Protein AF-A0A2M9KHY3-F1 (afdb_monomer)

pLDDT: mean 78.25, std 17.34, range [38.72, 96.0]

Foldseek 3Di:
DDDPPPDDDDDDFDWDFDPDADPVRATWTAGPVRQWIWGADPQQDTFTDHPDPDDDGDPDDGDDDDD

Radius of gyration: 13.43 Å; Cα contacts (8 Å, |Δi|>4): 87; chains: 1; bounding box: 31×22×44 Å

Structure (mmCIF, N/CA/C/O backbone):
data_AF-A0A2M9KHY3-F1
#
_entry.id   AF-A0A2M9KHY3-F1
#
loop_
_atom_site.group_PDB
_atom_site.id
_atom_site.type_symbol
_atom_site.label_atom_id
_atom_site.label_alt_id
_atom_site.label_comp_id
_atom_site.label_asym_id
_atom_site.label_entity_id
_atom_site.label_seq_id
_atom_site.pdbx_PDB_ins_code
_atom_site.Cartn_x
_atom_site.Cartn_y
_atom_site.Cartn_z
_atom_site.occupancy
_atom_site.B_iso_or_equiv
_atom_site.auth_seq_id
_atom_site.auth_comp_id
_atom_site.auth_asym_id
_atom_site.auth_atom_id
_atom_site.pdbx_PDB_model_num
ATOM 1 N N . MET A 1 1 ? 2.943 13.889 -32.936 1.00 38.72 1 MET A N 1
ATOM 2 C CA . MET A 1 1 ? 2.286 12.648 -32.477 1.00 38.72 1 MET A CA 1
ATOM 3 C C . MET A 1 1 ? 1.742 12.943 -31.091 1.00 38.72 1 MET A C 1
ATOM 5 O O . MET A 1 1 ? 2.539 13.168 -30.193 1.00 38.72 1 MET A O 1
ATOM 9 N N . ALA A 1 2 ? 0.427 13.103 -30.952 1.00 44.66 2 ALA A N 1
ATOM 10 C CA . ALA A 1 2 ? -0.211 13.296 -29.654 1.00 44.66 2 ALA A CA 1
ATOM 11 C C . ALA A 1 2 ? -0.684 11.922 -29.176 1.00 44.66 2 ALA A C 1
ATOM 13 O O . ALA A 1 2 ? -1.457 11.270 -29.875 1.00 44.66 2 ALA A O 1
ATOM 14 N N . PHE A 1 3 ? -0.180 11.463 -28.033 1.00 51.00 3 PHE A N 1
ATOM 15 C CA . PHE A 1 3 ? -0.799 10.352 -27.320 1.00 51.00 3 PHE A CA 1
ATOM 16 C C . PHE A 1 3 ? -2.122 10.896 -26.769 1.00 51.00 3 PHE A C 1
ATOM 18 O O . PHE A 1 3 ? -2.076 11.925 -26.088 1.00 51.00 3 PHE A O 1
ATOM 25 N N . PRO A 1 4 ? -3.290 10.314 -27.093 1.00 49.97 4 PRO A N 1
ATOM 26 C CA . PRO A 1 4 ? -4.536 10.750 -26.486 1.00 49.97 4 PRO A CA 1
ATOM 27 C C . PRO A 1 4 ? -4.453 10.390 -25.001 1.00 49.97 4 PRO A C 1
ATOM 29 O O . PRO A 1 4 ? -4.674 9.245 -24.617 1.00 49.97 4 PRO A O 1
ATOM 32 N N . GLY A 1 5 ? -4.041 11.357 -24.178 1.00 50.75 5 GLY A N 1
ATOM 33 C CA . GLY A 1 5 ? -4.181 11.280 -22.733 1.00 50.75 5 GLY A CA 1
ATOM 34 C C . GLY A 1 5 ? -5.664 11.117 -22.458 1.00 50.75 5 GLY A C 1
ATOM 35 O O . GLY A 1 5 ? -6.434 12.044 -22.714 1.00 50.75 5 GLY A O 1
ATOM 36 N N . GLY A 1 6 ? -6.048 9.900 -22.069 1.00 49.47 6 GLY A N 1
ATOM 37 C CA . GLY A 1 6 ? -7.426 9.533 -21.788 1.00 49.47 6 GLY A CA 1
ATOM 38 C C . GLY A 1 6 ? -8.051 10.509 -20.799 1.00 49.47 6 GLY A C 1
ATOM 39 O O . GLY A 1 6 ? -7.364 11.065 -19.943 1.00 49.47 6 GLY A O 1
ATOM 40 N N . GLU A 1 7 ? -9.348 10.740 -20.978 1.00 50.12 7 GLU A N 1
ATOM 41 C CA . GLU A 1 7 ? -10.198 11.547 -20.106 1.00 50.12 7 GLU A CA 1
ATOM 42 C C . GLU A 1 7 ? -9.816 11.370 -18.630 1.00 50.12 7 GLU A C 1
ATOM 44 O O . GLU A 1 7 ? -9.712 10.246 -18.144 1.00 50.12 7 GLU A O 1
ATOM 49 N N . GLY A 1 8 ? -9.568 12.493 -17.945 1.00 50.03 8 GLY A N 1
ATOM 50 C CA . GLY A 1 8 ? -9.066 12.573 -16.573 1.00 50.03 8 GLY A CA 1
ATOM 51 C C . GLY A 1 8 ? -10.003 11.966 -15.528 1.00 50.03 8 GLY A C 1
ATOM 52 O O . GLY A 1 8 ? -10.639 12.685 -14.761 1.00 50.03 8 GLY A O 1
ATOM 53 N N . GLY A 1 9 ? -10.068 10.639 -15.490 1.00 53.34 9 GLY A N 1
ATOM 54 C CA . GLY A 1 9 ? -10.540 9.851 -14.363 1.00 53.34 9 GLY A CA 1
ATOM 55 C C . GLY A 1 9 ? -9.369 9.538 -13.439 1.00 53.34 9 GLY A C 1
ATOM 56 O O . GLY A 1 9 ? -8.269 9.244 -13.900 1.00 53.34 9 GLY A O 1
ATOM 57 N N . ALA A 1 10 ? -9.591 9.616 -12.128 1.00 60.56 10 ALA A N 1
ATOM 58 C CA . ALA A 1 10 ? -8.621 9.113 -11.165 1.00 60.56 10 ALA A CA 1
ATOM 59 C C . ALA A 1 10 ? -8.395 7.611 -11.419 1.00 60.56 10 ALA A C 1
ATOM 61 O O . ALA A 1 10 ? -9.355 6.839 -11.405 1.00 60.56 10 ALA A O 1
ATOM 62 N N . ASP A 1 11 ? -7.146 7.211 -11.663 1.00 73.94 11 ASP A N 1
ATOM 63 C CA . ASP A 1 11 ? -6.769 5.802 -11.779 1.00 73.94 11 ASP A CA 1
ATOM 64 C C . ASP A 1 11 ? -6.922 5.128 -10.405 1.00 73.94 11 ASP A C 1
ATOM 66 O O . ASP A 1 11 ? -6.422 5.631 -9.393 1.00 73.94 11 ASP A O 1
ATOM 70 N N . LEU A 1 12 ? -7.694 4.038 -10.343 1.00 82.44 12 LEU A N 1
ATOM 71 C CA . LEU A 1 12 ? -7.985 3.322 -9.101 1.00 82.44 12 LEU A CA 1
ATOM 72 C C . LEU A 1 12 ? -7.075 2.103 -8.976 1.00 82.44 12 LEU A C 1
ATOM 74 O O . LEU A 1 12 ? -7.166 1.170 -9.771 1.00 82.44 12 LEU A O 1
ATOM 78 N N . VAL A 1 13 ? -6.279 2.069 -7.909 1.00 86.12 13 VAL A N 1
ATOM 79 C CA . VAL A 1 13 ? -5.437 0.920 -7.565 1.00 86.12 13 VAL A CA 1
ATOM 80 C C . VAL A 1 13 ? -6.039 0.180 -6.377 1.00 86.12 13 VAL A C 1
ATOM 82 O O . VAL A 1 13 ? -6.263 0.758 -5.312 1.00 86.12 13 VAL A O 1
ATOM 85 N N . VAL A 1 14 ? -6.293 -1.116 -6.554 1.00 91.38 14 VAL A N 1
ATOM 86 C CA . VAL A 1 14 ? -6.730 -2.005 -5.474 1.00 91.38 14 VAL A CA 1
ATOM 87 C C . VAL A 1 14 ? -5.508 -2.611 -4.806 1.00 91.38 14 VAL A C 1
ATOM 89 O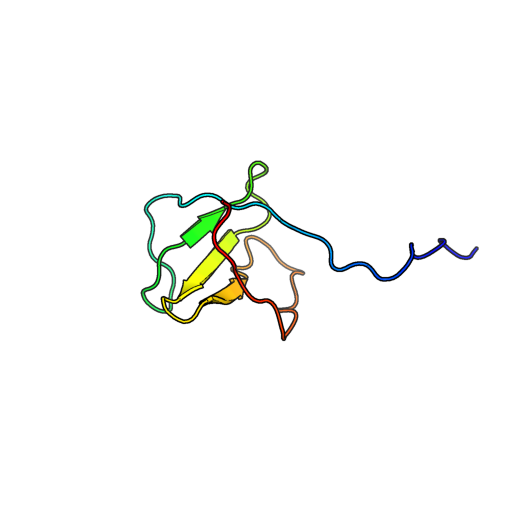 O . VAL A 1 14 ? -4.684 -3.242 -5.464 1.00 91.38 14 VAL A O 1
ATOM 92 N N . VAL A 1 15 ? -5.422 -2.451 -3.489 1.00 92.56 15 VAL A N 1
ATOM 93 C CA . VAL A 1 15 ? -4.306 -2.942 -2.681 1.00 92.56 15 VAL A CA 1
ATOM 94 C C . VAL A 1 15 ? -4.801 -3.812 -1.530 1.00 92.56 15 VAL A C 1
ATOM 96 O O . VAL A 1 15 ? -5.895 -3.615 -1.002 1.00 92.56 15 VAL A O 1
ATOM 99 N N . SER A 1 16 ? -3.982 -4.778 -1.127 1.00 95.69 16 SER A N 1
ATOM 100 C CA . SER A 1 16 ? -4.246 -5.705 -0.026 1.00 95.69 16 SER A CA 1
ATOM 101 C C . SER A 1 16 ? -3.166 -5.600 1.038 1.00 95.69 16 SER A C 1
ATOM 103 O O . SER A 1 16 ? -2.000 -5.367 0.732 1.00 95.69 16 SER A O 1
ATOM 105 N N . ARG A 1 17 ? -3.537 -5.777 2.308 1.00 95.12 17 ARG A N 1
ATOM 106 C CA . ARG A 1 17 ? -2.585 -5.715 3.422 1.00 95.12 17 ARG A CA 1
ATOM 107 C C . ARG A 1 17 ? -1.621 -6.898 3.355 1.00 95.12 17 ARG A C 1
ATOM 109 O O . ARG A 1 17 ? -2.063 -8.041 3.319 1.00 95.12 17 ARG A O 1
ATOM 116 N N . ILE A 1 18 ? -0.321 -6.628 3.458 1.00 94.62 18 ILE A N 1
ATOM 117 C CA . ILE A 1 18 ? 0.734 -7.657 3.348 1.00 94.62 18 ILE A CA 1
ATOM 118 C C . ILE A 1 18 ? 1.459 -7.957 4.671 1.00 94.62 18 ILE A C 1
ATOM 120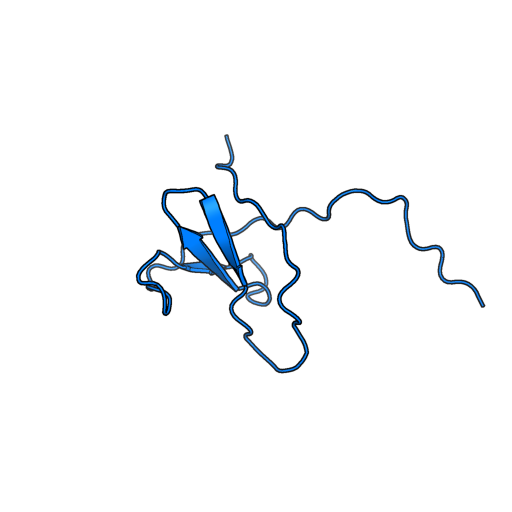 O O . ILE A 1 18 ? 2.542 -8.530 4.688 1.00 94.62 18 ILE A O 1
ATOM 124 N N . GLY A 1 19 ? 0.887 -7.556 5.809 1.00 94.31 19 GLY A N 1
ATOM 125 C CA . GLY A 1 19 ? 1.381 -7.944 7.140 1.00 94.31 19 GLY A CA 1
ATOM 126 C C . GLY A 1 19 ? 2.660 -7.247 7.627 1.00 94.31 19 GLY A C 1
ATOM 127 O O . GLY A 1 19 ? 3.112 -7.542 8.729 1.00 94.31 19 GLY A O 1
ATOM 128 N N . ARG A 1 20 ? 3.223 -6.300 6.865 1.00 94.31 20 ARG A N 1
ATOM 129 C CA . ARG A 1 20 ? 4.376 -5.476 7.279 1.00 94.31 20 ARG A CA 1
ATOM 130 C C . ARG A 1 20 ? 3.958 -4.064 7.708 1.00 94.31 20 ARG A C 1
ATOM 132 O O . ARG A 1 20 ? 2.870 -3.600 7.355 1.00 94.31 20 ARG A O 1
ATOM 139 N N . MET A 1 21 ? 4.849 -3.385 8.429 1.00 94.19 21 MET A N 1
ATOM 140 C CA . MET A 1 21 ? 4.686 -1.991 8.852 1.00 94.19 21 MET A CA 1
ATOM 141 C C . MET A 1 21 ? 5.584 -1.058 8.037 1.00 94.19 21 MET A C 1
ATOM 143 O O . MET A 1 21 ? 6.710 -1.428 7.704 1.00 94.19 21 MET A O 1
ATOM 147 N N . GLY A 1 22 ? 5.069 0.121 7.695 1.00 91.00 22 GLY A N 1
ATOM 148 C CA . GLY A 1 22 ? 5.793 1.152 6.961 1.00 91.00 22 GLY A CA 1
ATOM 149 C C . GLY A 1 22 ? 6.621 2.061 7.878 1.00 91.00 22 GLY A C 1
ATOM 150 O O . GLY A 1 22 ? 6.544 1.943 9.104 1.00 91.00 22 GLY A O 1
ATOM 151 N N . PRO A 1 23 ? 7.430 2.966 7.303 1.00 88.69 23 PRO A N 1
ATOM 152 C CA . PRO A 1 23 ? 8.266 3.909 8.051 1.00 88.69 23 PRO A CA 1
ATOM 153 C C . PRO A 1 23 ? 7.491 4.868 8.970 1.00 88.69 23 PRO A C 1
ATOM 155 O O . PRO A 1 23 ? 8.071 5.356 9.937 1.00 88.69 23 PRO A O 1
ATOM 158 N N . GLY A 1 24 ? 6.214 5.146 8.696 1.00 89.69 24 GLY A N 1
ATOM 159 C CA . GLY A 1 24 ? 5.343 5.925 9.583 1.00 89.69 24 GLY A CA 1
ATOM 160 C C . GLY A 1 24 ? 4.697 5.106 10.707 1.00 89.69 24 GLY A C 1
ATOM 161 O O . GLY A 1 24 ? 4.004 5.673 11.546 1.00 89.69 24 GLY A O 1
ATOM 162 N N . GLY A 1 25 ? 4.936 3.791 10.766 1.00 94.12 25 GLY A N 1
ATOM 163 C CA . GLY A 1 25 ? 4.325 2.910 11.760 1.00 94.12 25 GLY A CA 1
ATOM 164 C C . GLY A 1 25 ? 2.912 2.446 11.398 1.00 94.12 25 GLY A C 1
ATOM 165 O O . GLY A 1 25 ? 2.223 1.913 12.269 1.00 94.12 25 GLY A O 1
ATOM 166 N N . HIS A 1 26 ? 2.484 2.608 10.140 1.00 95.31 26 HIS A N 1
ATOM 167 C CA . HIS A 1 26 ? 1.175 2.160 9.664 1.00 95.31 26 HIS A CA 1
ATOM 168 C C . HIS A 1 26 ? 1.247 0.937 8.737 1.00 95.31 26 HIS A C 1
ATOM 170 O O . HIS A 1 26 ? 2.300 0.639 8.154 1.00 95.31 26 HIS A O 1
ATOM 176 N N . PRO A 1 27 ? 0.142 0.172 8.613 1.00 96.00 27 PRO A N 1
ATOM 177 C CA . PRO A 1 27 ? 0.120 -1.029 7.798 1.00 96.00 27 PRO A CA 1
ATOM 178 C C . PRO A 1 27 ? 0.446 -0.741 6.340 1.00 96.00 27 PRO A C 1
ATOM 180 O O . PRO A 1 27 ? 0.006 0.258 5.769 1.00 96.00 27 PRO A O 1
ATOM 183 N N . VAL A 1 28 ? 1.166 -1.675 5.729 1.00 94.38 28 VAL A N 1
ATOM 184 C CA . VAL A 1 28 ? 1.490 -1.588 4.313 1.00 94.38 28 VAL A CA 1
ATOM 185 C C . VAL A 1 28 ? 0.602 -2.497 3.489 1.00 94.38 28 VAL A C 1
ATOM 187 O O . VAL A 1 28 ? 0.331 -3.650 3.851 1.00 94.38 28 VAL A O 1
ATOM 190 N 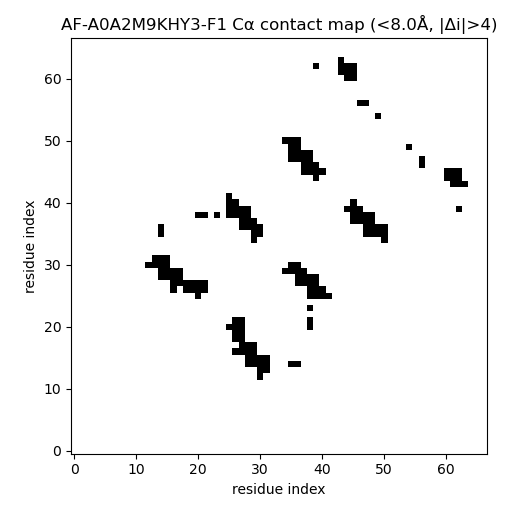N . TYR A 1 29 ? 0.192 -1.946 2.360 1.00 94.25 29 TYR A N 1
ATOM 191 C CA . TYR A 1 29 ? -0.640 -2.567 1.362 1.00 94.25 29 TYR A CA 1
ATOM 192 C C . TYR A 1 29 ? 0.120 -2.654 0.048 1.00 94.25 29 TYR A C 1
ATOM 194 O O . TYR A 1 29 ? 1.007 -1.844 -0.225 1.00 94.25 29 TYR A O 1
ATOM 202 N N . GLU A 1 30 ? -0.233 -3.651 -0.743 1.00 93.31 30 GLU A N 1
ATOM 203 C CA . GLU A 1 30 ? 0.382 -3.932 -2.028 1.00 93.31 30 GLU A CA 1
ATOM 204 C C . GLU A 1 30 ? -0.698 -4.303 -3.039 1.00 93.31 30 GLU A C 1
ATOM 206 O O . GLU A 1 30 ? -1.668 -4.987 -2.695 1.00 93.31 30 GLU A O 1
ATOM 211 N N . ASP A 1 31 ? -0.565 -3.815 -4.267 1.00 91.56 31 ASP A N 1
ATOM 212 C CA . ASP A 1 31 ? -1.429 -4.249 -5.358 1.00 91.56 31 ASP A CA 1
ATOM 213 C C . ASP A 1 31 ? -1.066 -5.669 -5.823 1.00 91.56 31 ASP A C 1
ATOM 215 O O . ASP A 1 31 ? -0.007 -6.204 -5.503 1.00 91.56 31 ASP A O 1
ATOM 219 N N . ALA A 1 32 ? -1.930 -6.296 -6.619 1.00 89.75 32 ALA A N 1
ATOM 220 C CA . ALA A 1 32 ? -1.714 -7.670 -7.075 1.00 89.75 32 ALA A CA 1
ATOM 221 C C . ALA A 1 32 ? -0.412 -7.878 -7.880 1.00 89.75 32 ALA A C 1
ATOM 223 O O . ALA A 1 32 ? 0.062 -9.008 -7.987 1.00 89.75 32 ALA A O 1
ATOM 224 N N . THR A 1 33 ? 0.154 -6.819 -8.464 1.00 86.69 33 THR A N 1
ATOM 225 C CA . THR A 1 33 ? 1.401 -6.863 -9.241 1.00 86.69 33 THR A CA 1
ATOM 226 C C . THR A 1 33 ? 2.661 -6.668 -8.397 1.00 86.69 33 THR A C 1
ATOM 228 O O . THR A 1 33 ? 3.755 -6.960 -8.880 1.00 86.69 33 THR A O 1
ATOM 231 N N . GLY A 1 34 ? 2.541 -6.181 -7.158 1.00 86.44 34 GLY A N 1
ATOM 232 C CA . GLY A 1 34 ? 3.690 -5.849 -6.312 1.00 86.44 34 GLY A CA 1
ATOM 233 C C . GLY A 1 34 ? 4.386 -4.528 -6.653 1.00 86.44 34 GLY A C 1
ATOM 234 O O . GLY A 1 34 ? 5.408 -4.198 -6.048 1.00 86.44 34 GLY A O 1
ATOM 235 N N . ILE A 1 35 ? 3.868 -3.771 -7.623 1.00 83.50 35 ILE A N 1
ATOM 236 C CA . ILE A 1 35 ? 4.482 -2.526 -8.096 1.00 83.50 35 IL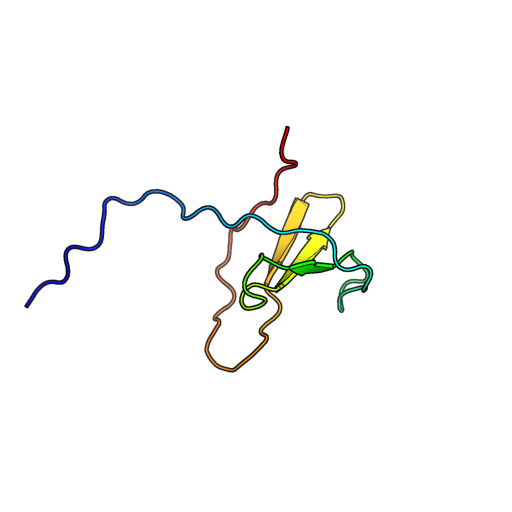E A CA 1
ATOM 237 C C . ILE A 1 35 ? 4.127 -1.387 -7.144 1.00 83.50 35 ILE A C 1
ATOM 239 O O . ILE A 1 35 ? 5.009 -0.660 -6.682 1.00 83.50 35 ILE A O 1
ATOM 243 N N . VAL A 1 36 ? 2.841 -1.247 -6.826 1.00 86.25 36 VAL A N 1
ATOM 244 C CA . VAL A 1 36 ? 2.328 -0.217 -5.931 1.00 86.25 36 VAL A CA 1
ATOM 245 C C . VAL A 1 36 ? 2.333 -0.760 -4.515 1.00 86.25 36 VAL A C 1
ATOM 247 O O . VAL A 1 36 ? 1.527 -1.611 -4.144 1.00 86.25 36 VAL A O 1
ATOM 250 N N . GLN A 1 37 ? 3.222 -0.206 -3.699 1.00 91.25 37 GLN A N 1
ATOM 251 C CA . GLN A 1 37 ? 3.211 -0.398 -2.259 1.00 91.25 37 GLN A CA 1
ATOM 252 C C . GLN A 1 37 ? 2.835 0.917 -1.584 1.00 91.25 37 GLN A C 1
ATOM 254 O O . GLN A 1 37 ? 3.392 1.967 -1.896 1.00 91.25 37 GLN A O 1
ATOM 259 N N . ALA A 1 38 ? 1.900 0.866 -0.643 1.00 92.25 38 ALA A N 1
ATOM 260 C CA . ALA A 1 38 ? 1.416 2.046 0.054 1.00 92.25 38 ALA A CA 1
ATOM 261 C C . ALA A 1 38 ? 1.315 1.792 1.553 1.00 92.25 38 ALA A C 1
ATOM 263 O O . ALA A 1 38 ? 0.742 0.799 2.000 1.00 92.25 38 ALA A O 1
ATOM 264 N N . GLU A 1 39 ? 1.858 2.713 2.332 1.00 93.56 39 GLU A N 1
ATOM 265 C CA . GLU A 1 39 ? 1.542 2.828 3.746 1.00 93.56 39 GLU A CA 1
ATOM 266 C C . GLU A 1 39 ? 0.261 3.660 3.892 1.00 93.56 39 GLU A C 1
ATOM 268 O O . GLU A 1 39 ? 0.177 4.757 3.335 1.00 93.56 39 GLU A O 1
ATOM 273 N N . ILE A 1 40 ? -0.738 3.127 4.606 1.00 93.62 40 ILE A N 1
ATOM 274 C CA . ILE A 1 40 ? -2.044 3.780 4.790 1.00 93.62 40 ILE A CA 1
ATOM 275 C C . ILE A 1 40 ? -2.318 3.955 6.284 1.00 93.62 40 ILE A C 1
ATOM 277 O O . ILE A 1 40 ? -2.354 2.965 7.020 1.00 93.62 40 ILE A O 1
ATOM 281 N N . SER A 1 41 ? -2.515 5.201 6.722 1.00 91.19 41 SER A N 1
ATOM 282 C CA . SER A 1 41 ? -2.816 5.533 8.120 1.00 91.19 41 SER A CA 1
ATOM 283 C C . SER A 1 41 ? -4.275 5.239 8.492 1.00 91.19 41 SER A C 1
ATOM 285 O O . SER A 1 41 ? -5.136 5.057 7.630 1.00 91.19 41 SER A O 1
ATOM 287 N N . ASP A 1 42 ? -4.577 5.244 9.793 1.00 88.56 42 ASP A N 1
ATOM 288 C CA . ASP A 1 42 ? -5.956 5.128 10.304 1.00 88.56 42 ASP A CA 1
ATOM 289 C C . ASP A 1 42 ? -6.841 6.315 9.856 1.00 88.56 42 ASP A C 1
ATOM 291 O O . ASP A 1 42 ? -8.061 6.217 9.790 1.00 88.56 42 ASP A O 1
ATOM 295 N N . GLN A 1 43 ? -6.211 7.430 9.467 1.00 90.19 43 GLN A N 1
ATOM 296 C CA . GLN A 1 43 ? -6.863 8.620 8.914 1.00 90.19 43 GLN A CA 1
ATOM 297 C C . GLN A 1 43 ? -6.995 8.572 7.380 1.00 90.19 43 GLN A C 1
ATOM 299 O O . GLN A 1 43 ? -7.338 9.579 6.764 1.00 90.19 43 GLN A O 1
ATOM 304 N N . ALA A 1 44 ? -6.724 7.415 6.764 1.00 86.94 44 ALA A N 1
ATOM 305 C CA . ALA A 1 44 ? -6.736 7.185 5.319 1.00 86.94 44 ALA A CA 1
ATOM 306 C C . ALA A 1 44 ? -5.715 8.010 4.511 1.00 86.94 44 ALA A C 1
ATOM 308 O O . ALA A 1 44 ? -5.829 8.113 3.284 1.00 86.94 44 ALA A O 1
ATOM 309 N N . GLU A 1 45 ? -4.694 8.558 5.175 1.00 88.75 45 GLU A N 1
ATOM 310 C CA . GLU A 1 45 ? -3.568 9.194 4.496 1.00 88.75 45 GLU A CA 1
ATOM 311 C C . GLU A 1 45 ? -2.715 8.130 3.816 1.00 88.75 45 GLU A C 1
ATOM 313 O O . GLU A 1 45 ? -2.380 7.106 4.417 1.00 88.75 45 GLU A O 1
ATOM 318 N N . VAL A 1 46 ? -2.354 8.383 2.560 1.00 89.62 46 VAL A N 1
ATOM 319 C CA . VAL A 1 46 ? -1.608 7.435 1.735 1.00 89.62 46 VAL A CA 1
ATOM 320 C C . VAL A 1 46 ? -0.201 7.953 1.497 1.00 89.62 46 VAL A C 1
ATOM 322 O O . VAL A 1 46 ? -0.001 9.043 0.963 1.00 89.62 46 VAL A O 1
ATOM 325 N N . ARG A 1 47 ? 0.789 7.129 1.839 1.00 88.56 47 ARG A N 1
ATOM 326 C CA . ARG A 1 47 ? 2.188 7.333 1.470 1.00 88.56 47 ARG A CA 1
ATOM 327 C C . ARG A 1 47 ? 2.618 6.215 0.534 1.00 88.56 47 ARG A C 1
ATOM 329 O O . ARG A 1 47 ? 2.764 5.068 0.954 1.00 88.56 47 ARG A O 1
ATOM 336 N N . ILE A 1 48 ? 2.855 6.560 -0.728 1.00 88.75 48 ILE A N 1
ATOM 337 C CA . ILE A 1 48 ? 3.426 5.623 -1.697 1.00 88.75 48 ILE A CA 1
ATOM 338 C C . ILE A 1 48 ? 4.861 5.294 -1.276 1.00 88.75 48 ILE A C 1
ATOM 340 O O . ILE A 1 48 ? 5.672 6.184 -1.016 1.00 88.75 48 ILE A O 1
ATOM 344 N N . LEU A 1 49 ? 5.159 4.002 -1.179 1.00 86.00 49 LEU A N 1
ATOM 345 C CA . LEU A 1 49 ? 6.485 3.482 -0.895 1.00 86.00 49 LEU A CA 1
ATOM 346 C C . LEU A 1 49 ? 7.135 3.127 -2.228 1.00 86.00 49 LEU A C 1
ATOM 348 O O . LEU A 1 49 ? 6.707 2.200 -2.911 1.00 86.00 49 LEU A O 1
ATOM 352 N N . ALA A 1 50 ? 8.165 3.880 -2.605 1.00 71.31 50 ALA A N 1
ATOM 353 C CA . ALA A 1 50 ? 8.902 3.606 -3.826 1.00 71.31 50 ALA A CA 1
ATOM 354 C C . ALA A 1 50 ? 9.617 2.248 -3.714 1.00 71.31 50 ALA A C 1
ATOM 356 O O . ALA A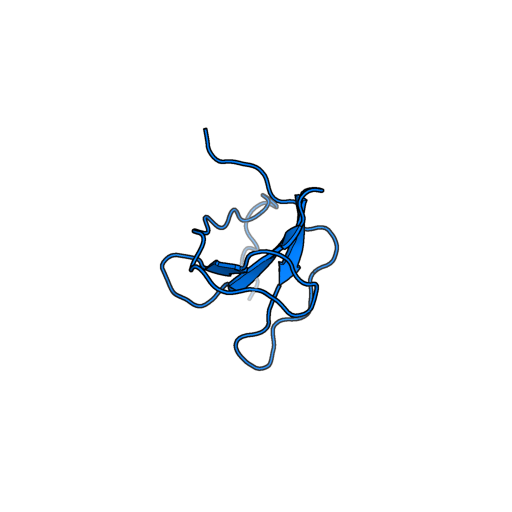 1 50 ? 10.559 2.085 -2.940 1.00 71.31 50 ALA A O 1
ATOM 357 N N . THR A 1 51 ? 9.177 1.280 -4.514 1.00 65.44 51 THR A N 1
ATOM 358 C CA . THR A 1 51 ? 9.832 -0.021 -4.733 1.00 65.44 51 THR A CA 1
ATOM 359 C C . THR A 1 51 ? 11.001 0.068 -5.725 1.00 65.44 51 THR A C 1
ATOM 361 O O . THR A 1 51 ? 11.784 -0.873 -5.833 1.00 65.44 51 THR A O 1
ATOM 364 N N . GLY A 1 52 ? 11.169 1.211 -6.409 1.00 58.47 52 GLY A N 1
ATOM 365 C CA . GLY A 1 52 ? 12.255 1.518 -7.349 1.00 58.47 52 GLY A CA 1
ATOM 366 C C . GLY A 1 52 ? 12.295 3.004 -7.750 1.00 58.47 52 GLY A C 1
ATOM 367 O O . GLY A 1 52 ? 11.385 3.770 -7.430 1.00 58.47 52 GLY A O 1
ATOM 368 N N . GLY A 1 53 ? 13.365 3.438 -8.429 1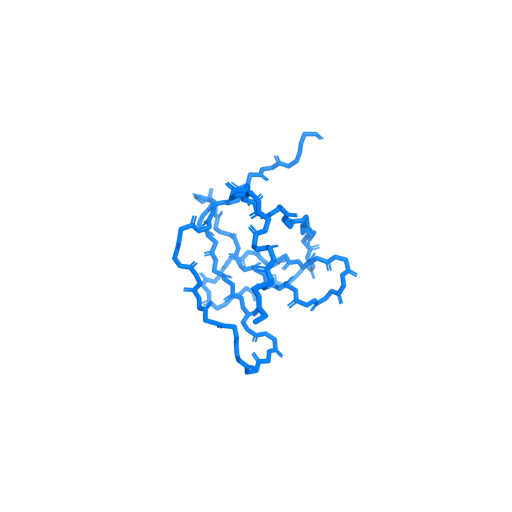.00 45.31 53 GLY A N 1
ATOM 369 C CA . GLY A 1 53 ? 13.583 4.844 -8.800 1.00 45.31 53 GLY A CA 1
ATOM 370 C C . GLY A 1 53 ? 12.601 5.347 -9.864 1.00 45.31 53 GLY A C 1
ATOM 371 O O . GLY A 1 53 ? 12.481 4.740 -10.923 1.00 45.31 53 GLY A O 1
ATOM 372 N N . GLY A 1 54 ? 11.923 6.465 -9.589 1.00 52.12 54 GLY A N 1
ATOM 373 C CA . GLY A 1 54 ? 11.046 7.153 -10.550 1.00 52.12 54 GLY A CA 1
ATOM 374 C C . GLY A 1 54 ? 9.583 7.310 -10.128 1.00 52.12 54 GLY A C 1
ATOM 375 O O . GLY A 1 54 ? 8.802 7.855 -10.898 1.00 52.12 54 GLY A O 1
ATOM 376 N N . GLN A 1 55 ? 9.201 6.861 -8.930 1.00 54.88 55 GLN A N 1
ATOM 377 C CA . GLN A 1 55 ? 7.871 7.136 -8.382 1.00 54.88 55 GLN A CA 1
ATOM 378 C C . GLN A 1 55 ? 7.942 8.457 -7.600 1.00 54.88 55 GLN A C 1
ATOM 380 O O . GLN A 1 55 ? 8.377 8.473 -6.449 1.00 54.88 55 GLN A O 1
ATOM 385 N N . ASP A 1 56 ? 7.603 9.575 -8.243 1.00 53.12 56 ASP A N 1
ATOM 386 C CA . ASP A 1 56 ? 7.410 10.841 -7.530 1.00 53.12 56 ASP A CA 1
ATOM 387 C C . ASP A 1 56 ? 6.150 10.712 -6.666 1.00 53.12 56 ASP A C 1
ATOM 389 O O . ASP A 1 56 ? 5.122 10.210 -7.129 1.00 53.12 56 ASP A O 1
ATOM 393 N N . ALA A 1 57 ? 6.243 11.082 -5.388 1.00 54.66 57 ALA A N 1
ATOM 394 C CA . ALA A 1 57 ? 5.118 10.985 -4.471 1.00 54.66 57 ALA A CA 1
ATOM 395 C C . ALA A 1 57 ? 4.029 11.961 -4.925 1.00 54.66 57 ALA A C 1
ATOM 397 O O . ALA A 1 57 ? 4.081 13.141 -4.593 1.00 54.66 57 ALA A O 1
ATOM 398 N N . VAL A 1 58 ? 3.046 11.472 -5.683 1.00 57.66 58 VAL A N 1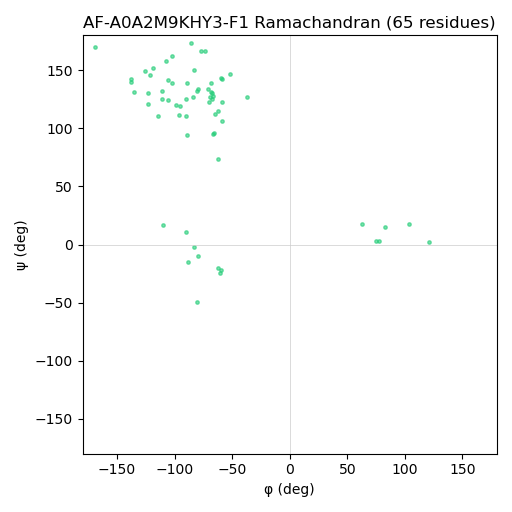
ATOM 399 C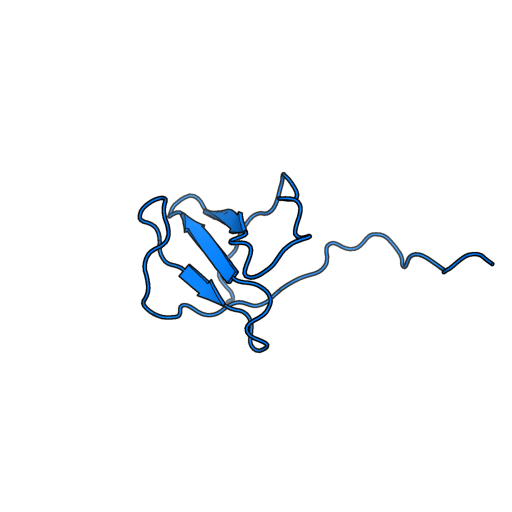 CA . VAL A 1 58 ? 1.914 12.292 -6.114 1.00 57.66 58 VAL A CA 1
ATOM 400 C C . VAL A 1 58 ? 1.140 12.769 -4.877 1.00 57.66 58 VAL A C 1
ATOM 402 O O . VAL A 1 58 ? 0.595 11.946 -4.134 1.00 57.66 58 VAL A O 1
ATOM 405 N N . PRO A 1 59 ? 1.098 14.083 -4.593 1.00 57.59 59 PRO A N 1
ATOM 406 C CA . PRO A 1 59 ? 0.315 14.589 -3.478 1.00 57.59 59 PRO A CA 1
ATOM 407 C C . PRO A 1 59 ? -1.182 14.414 -3.776 1.00 57.59 59 PRO A C 1
ATOM 409 O O . PRO A 1 59 ? -1.630 14.664 -4.893 1.00 57.59 59 PRO A O 1
ATOM 412 N N . GLY A 1 60 ? -1.967 14.012 -2.770 1.00 68.38 60 GLY A N 1
ATOM 413 C CA . GLY A 1 60 ? -3.436 13.979 -2.856 1.00 68.38 60 GLY A CA 1
ATOM 414 C C . GLY A 1 60 ? -4.091 12.606 -3.046 1.00 68.38 60 GLY A C 1
ATOM 415 O O . GLY A 1 60 ? -5.260 12.549 -3.422 1.00 68.38 60 GLY A O 1
ATOM 416 N N . VAL A 1 61 ? -3.390 11.503 -2.776 1.00 76.06 61 VAL A N 1
ATOM 417 C CA . VAL A 1 61 ? -4.001 10.161 -2.773 1.00 76.06 61 VAL A CA 1
ATOM 418 C C . VAL A 1 61 ? -4.736 9.915 -1.448 1.00 76.06 61 VAL A C 1
ATOM 420 O O . VAL A 1 61 ? -4.179 10.136 -0.374 1.00 76.06 61 VAL A O 1
ATOM 423 N N . VAL A 1 62 ? -5.981 9.434 -1.524 1.00 82.94 62 VAL A N 1
ATOM 424 C CA . VAL A 1 62 ? -6.818 9.082 -0.363 1.00 82.94 62 VAL A CA 1
ATOM 425 C C . VAL A 1 62 ? -7.244 7.624 -0.477 1.00 82.94 62 VAL A C 1
ATOM 427 O O . VAL A 1 62 ? -7.757 7.207 -1.518 1.00 82.94 62 VAL A O 1
ATOM 430 N N . ALA A 1 63 ? -7.069 6.855 0.595 1.00 85.88 63 ALA A N 1
ATOM 431 C CA . ALA A 1 63 ? -7.548 5.481 0.651 1.00 85.88 63 ALA A CA 1
ATOM 432 C C . ALA A 1 63 ? -9.027 5.423 1.047 1.00 85.88 63 ALA A C 1
ATOM 434 O O . ALA A 1 63 ? -9.532 6.247 1.808 1.00 85.88 63 ALA A O 1
ATOM 435 N N . ARG A 1 64 ? -9.730 4.401 0.562 1.00 88.81 64 ARG A N 1
ATOM 436 C CA . ARG A 1 64 ? -11.067 4.048 1.046 1.00 88.81 64 ARG A CA 1
ATOM 437 C C . ARG A 1 64 ? -11.185 2.530 1.177 1.00 88.81 64 ARG A C 1
ATOM 439 O O . ARG A 1 64 ? -10.638 1.828 0.324 1.00 88.81 64 ARG A O 1
ATOM 446 N N . PRO A 1 65 ? -11.885 2.016 2.201 1.00 85.31 65 PRO A N 1
ATOM 447 C CA . PRO A 1 65 ? -12.204 0.597 2.277 1.00 85.31 65 PRO A CA 1
ATOM 448 C C . PRO A 1 65 ? -13.007 0.153 1.050 1.00 85.31 65 PRO A C 1
ATOM 450 O O . PRO A 1 65 ? -13.867 0.895 0.568 1.00 85.31 65 PRO A O 1
ATOM 453 N N . LEU A 1 66 ? -12.736 -1.055 0.561 1.00 83.50 66 LEU A N 1
ATOM 454 C CA . LEU A 1 66 ? -13.606 -1.718 -0.408 1.00 83.50 66 LEU A CA 1
ATOM 455 C C . LEU A 1 66 ? -14.789 -2.336 0.351 1.00 83.50 66 LEU A C 1
ATOM 457 O O . LEU A 1 66 ? -14.584 -2.923 1.415 1.00 83.50 66 LEU A O 1
ATOM 461 N N . ALA A 1 67 ? -16.002 -2.129 -0.165 1.00 77.62 67 A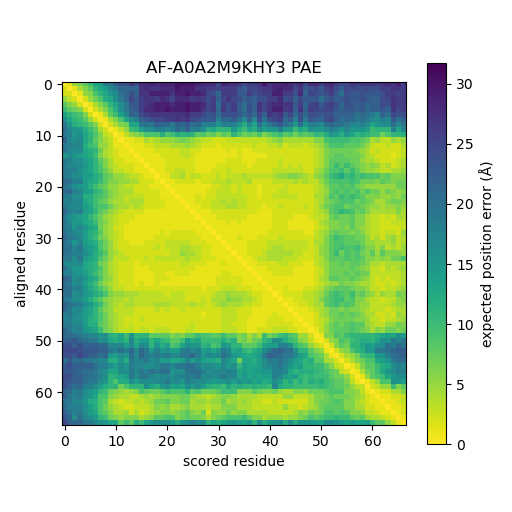LA A N 1
ATOM 462 C CA . ALA A 1 67 ? -17.240 -2.690 0.380 1.00 77.62 67 ALA A CA 1
ATOM 463 C C . ALA A 1 67 ? -17.404 -4.171 0.018 1.00 77.62 67 ALA A C 1
ATOM 465 O O . ALA A 1 67 ? -16.916 -4.564 -1.068 1.00 77.62 67 ALA A O 1
#

Secondary structure (DSSP, 8-state):
--------PPPP--EEEEEEE-TTSSEEEEETTS--EEEE-TT-BEEEE-SSTT----TT-B-----

Sequence (67 aa):
MAFPGGEGGADLVVVSRIGRMGPGGHPVYEDATGIVQAEISDQAEVRILATGGGQDAVPGVVARPLA

Mean predicted aligned error: 8.81 Å

Solvent-accessible surface area (backbone atoms only — not comparable to full-atom values): 4538 Å² total; per-residue (Å²): 137,82,78,83,76,67,80,93,65,84,86,83,81,70,64,44,78,70,89,46,71,35,98,87,73,25,52,24,26,32,24,94,83,66,66,56,30,32,27,42,42,98,85,30,47,53,43,75,46,71,83,57,95,84,65,74,81,71,85,86,57,72,62,74,86,85,132